Protein AF-A0A0R3R7A8-F1 (afdb_monomer)

Foldseek 3Di:
DLVVCCCVPPVCVQQDDDDPVHTDPDGDPLSSCVDDVSVVVLVVCLVVCLVVLVCVLVVQLVVLVVLDDPPDPCVVVSVVLNVLLNVLSVVLNVLSVCSSPVRVVDPDPPVVNRVSVVSSVVSVVSNVVSVCVSVVVRPPPPPPPPPPPPPPPPDPDDDD

pLDDT: mean 70.71, std 13.48, range [40.28, 90.19]

Mean predicted aligned error: 13.22 Å

Radius of gyration: 25.15 Å; Cα contacts (8 Å, |Δi|>4): 78; chains: 1; bounding box: 68×62×59 Å

Nearest PDB structures (foldseek):
  5l0f-assembly2_B  TM=6.709E-01  e=7.223E+00  Homo sapiens
  5msj-assembly4_X  TM=3.540E-01  e=7.601E+00  Mus musculus

Structure (mmCIF, N/CA/C/O backbone):
data_AF-A0A0R3R7A8-F1
#
_entry.id   AF-A0A0R3R7A8-F1
#
loop_
_atom_site.group_PDB
_atom_site.id
_atom_site.type_symbol
_atom_site.label_atom_id
_atom_site.label_alt_id
_atom_site.label_comp_id
_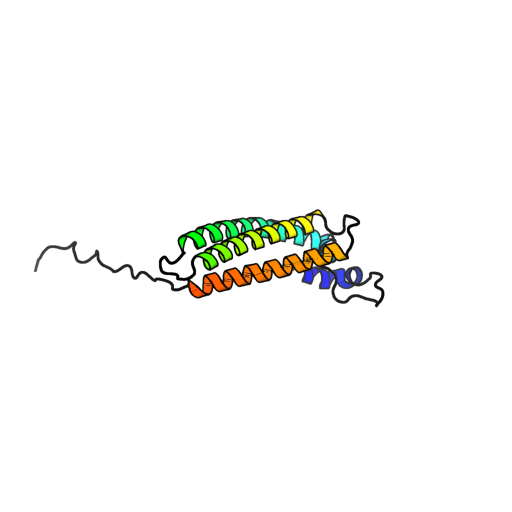atom_site.label_asym_id
_atom_site.label_entity_id
_atom_site.label_seq_id
_atom_site.pdbx_PDB_ins_code
_atom_site.Cartn_x
_atom_site.Cartn_y
_atom_site.Cartn_z
_atom_site.occupancy
_atom_site.B_iso_or_equiv
_atom_site.auth_seq_id
_atom_site.auth_comp_id
_atom_site.auth_asym_id
_atom_site.auth_atom_id
_atom_site.pdbx_PDB_model_num
ATOM 1 N N . ALA A 1 1 ? 7.844 -12.219 -5.305 1.00 59.91 1 ALA A N 1
ATOM 2 C CA . ALA A 1 1 ? 7.674 -12.951 -6.577 1.00 59.91 1 ALA A CA 1
ATOM 3 C C . ALA A 1 1 ? 8.219 -12.135 -7.747 1.00 59.91 1 ALA A C 1
ATOM 5 O O . ALA A 1 1 ? 9.256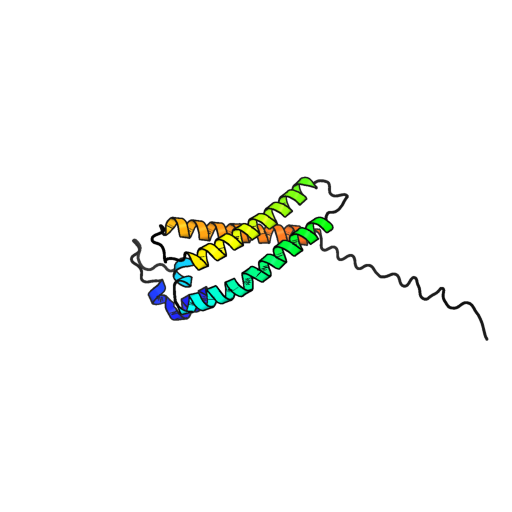 -12.507 -8.272 1.00 59.91 1 ALA A O 1
ATOM 6 N N . THR A 1 2 ? 7.621 -10.986 -8.071 1.00 64.12 2 THR A N 1
ATOM 7 C CA . THR A 1 2 ? 8.006 -10.138 -9.217 1.00 64.12 2 THR A CA 1
ATOM 8 C C . THR A 1 2 ? 9.456 -9.640 -9.182 1.00 64.12 2 THR A C 1
ATOM 10 O O . THR A 1 2 ? 10.149 -9.667 -10.189 1.00 64.12 2 THR A O 1
ATOM 13 N N . ILE A 1 3 ? 9.954 -9.244 -8.005 1.00 68.69 3 ILE A N 1
ATOM 14 C CA . ILE A 1 3 ? 11.353 -8.811 -7.828 1.00 68.69 3 ILE A CA 1
ATOM 15 C C . ILE A 1 3 ? 12.323 -9.976 -8.084 1.00 68.69 3 ILE A C 1
ATOM 17 O O . ILE A 1 3 ? 13.351 -9.811 -8.730 1.00 68.69 3 ILE A O 1
ATOM 21 N N . THR A 1 4 ? 11.983 -11.172 -7.603 1.00 71.44 4 THR A N 1
ATOM 22 C CA . THR A 1 4 ? 12.816 -12.371 -7.745 1.00 71.44 4 THR A CA 1
ATOM 23 C C . THR A 1 4 ? 12.901 -12.820 -9.201 1.00 71.44 4 THR A C 1
ATOM 25 O O . THR A 1 4 ? 13.991 -13.118 -9.677 1.00 71.44 4 THR A O 1
ATOM 28 N N . THR A 1 5 ? 11.778 -12.826 -9.926 1.00 68.88 5 THR A N 1
ATOM 29 C CA . THR A 1 5 ? 11.756 -13.170 -11.355 1.00 68.88 5 THR A CA 1
ATOM 30 C C . THR A 1 5 ? 12.557 -12.164 -12.178 1.00 68.88 5 THR A C 1
ATOM 32 O O . THR A 1 5 ? 13.393 -12.574 -12.977 1.00 68.88 5 THR A O 1
ATOM 35 N N . ALA A 1 6 ? 12.413 -10.868 -11.891 1.00 64.94 6 ALA A N 1
ATOM 36 C CA . ALA A 1 6 ? 13.162 -9.808 -12.565 1.00 64.94 6 ALA A CA 1
ATOM 37 C C . ALA A 1 6 ? 14.680 -9.943 -12.378 1.00 64.94 6 ALA A C 1
ATOM 39 O O . ALA A 1 6 ? 15.454 -9.821 -13.327 1.00 64.94 6 ALA A O 1
ATOM 40 N N . LEU A 1 7 ? 15.117 -10.244 -11.151 1.00 69.00 7 LEU A N 1
ATOM 41 C CA . LEU A 1 7 ? 16.532 -10.428 -10.827 1.00 69.00 7 LEU A CA 1
ATOM 42 C C . LEU A 1 7 ? 17.136 -11.698 -11.443 1.00 69.00 7 LEU A C 1
ATOM 44 O O . LEU A 1 7 ? 18.341 -11.733 -11.666 1.00 69.00 7 LEU A O 1
ATOM 48 N N . ILE A 1 8 ? 16.336 -12.731 -11.717 1.00 73.19 8 ILE A N 1
ATOM 49 C CA . ILE A 1 8 ? 16.824 -13.976 -12.327 1.00 73.19 8 ILE A CA 1
ATOM 50 C C . ILE A 1 8 ? 16.867 -13.853 -13.851 1.00 73.19 8 ILE A C 1
ATOM 52 O O . ILE A 1 8 ? 17.876 -14.195 -14.462 1.00 73.19 8 ILE A O 1
ATOM 56 N N . PHE A 1 9 ? 15.794 -13.354 -14.468 1.00 72.12 9 PHE A N 1
ATOM 57 C CA . PHE A 1 9 ? 15.641 -13.395 -15.922 1.00 72.12 9 PHE A CA 1
ATOM 58 C C . PHE A 1 9 ? 16.151 -12.139 -16.632 1.00 72.12 9 PHE A C 1
ATOM 60 O O . PHE A 1 9 ? 16.595 -12.238 -17.776 1.00 72.12 9 PHE A O 1
ATOM 67 N N . HIS A 1 10 ? 16.093 -10.959 -16.004 1.00 67.56 10 HIS A N 1
ATOM 68 C CA . HIS A 1 10 ? 16.299 -9.666 -16.682 1.00 67.56 10 HIS A CA 1
ATOM 69 C C . HIS A 1 10 ? 17.343 -8.769 -15.983 1.00 67.56 10 HIS A C 1
ATOM 71 O O . HIS A 1 10 ? 17.384 -7.554 -16.182 1.00 67.56 10 HIS A O 1
ATOM 77 N N . SER A 1 11 ? 18.245 -9.364 -15.194 1.00 67.00 11 SER A N 1
ATOM 78 C CA . SER A 1 11 ? 19.228 -8.642 -14.370 1.00 67.00 11 SER A CA 1
ATOM 79 C C . SER A 1 11 ? 20.142 -7.685 -15.141 1.00 67.00 11 SER A C 1
ATOM 81 O O . SER A 1 11 ? 20.419 -6.595 -14.643 1.00 67.00 11 SER A O 1
ATOM 83 N N . GLU A 1 12 ? 20.597 -8.037 -16.345 1.00 66.31 12 GLU A N 1
ATOM 84 C CA . GLU A 1 12 ? 21.485 -7.167 -17.130 1.00 66.31 12 GLU A CA 1
ATOM 85 C C . GLU A 1 12 ? 20.756 -5.927 -17.671 1.00 66.31 12 GLU A C 1
ATOM 87 O O . GLU A 1 12 ? 21.286 -4.826 -17.562 1.00 66.31 12 GLU A O 1
ATOM 92 N N . GLN A 1 13 ? 19.516 -6.052 -18.161 1.00 64.88 13 GLN A N 1
ATOM 93 C CA . GLN A 1 13 ? 18.717 -4.897 -18.611 1.00 64.88 13 GLN A CA 1
ATOM 94 C C . GLN A 1 13 ? 18.374 -3.950 -17.459 1.00 64.88 13 GLN A C 1
ATOM 96 O O . GLN A 1 13 ? 18.394 -2.733 -17.614 1.00 64.88 13 GLN A O 1
ATOM 101 N N . ILE A 1 14 ? 18.110 -4.503 -16.277 1.00 65.88 14 ILE A N 1
ATOM 102 C CA . ILE A 1 14 ? 17.719 -3.728 -15.101 1.00 65.88 14 ILE A CA 1
ATOM 103 C C . ILE A 1 14 ? 18.901 -2.946 -14.492 1.00 65.88 14 ILE A C 1
ATOM 105 O O . ILE A 1 14 ? 18.716 -1.861 -13.927 1.00 65.88 14 ILE A O 1
ATOM 109 N N . ARG A 1 15 ? 20.123 -3.487 -14.601 1.00 61.53 15 ARG A N 1
ATOM 110 C CA . ARG A 1 15 ? 21.353 -2.916 -14.021 1.00 61.53 15 ARG A CA 1
ATOM 111 C C . ARG A 1 15 ? 22.102 -1.973 -14.965 1.00 61.53 15 ARG A C 1
ATOM 113 O O . ARG A 1 15 ? 22.995 -1.261 -14.503 1.00 61.53 15 ARG A O 1
ATOM 120 N N . ASN A 1 16 ? 21.775 -1.979 -16.257 1.00 59.84 16 ASN A N 1
ATOM 121 C CA . ASN A 1 16 ? 22.526 -1.286 -17.303 1.00 59.84 16 ASN A CA 1
ATOM 122 C C . ASN A 1 16 ? 21.877 0.051 -17.704 1.00 59.84 16 ASN A C 1
ATOM 124 O O . ASN A 1 16 ? 21.391 0.212 -18.819 1.00 59.84 16 ASN A O 1
ATOM 128 N N . TYR A 1 17 ? 21.858 1.010 -16.778 1.00 58.62 17 TYR A N 1
ATOM 129 C CA . TYR A 1 17 ? 21.504 2.404 -17.062 1.00 58.62 17 TYR A CA 1
ATOM 130 C C . TYR A 1 17 ? 22.666 3.324 -16.682 1.00 58.62 17 TYR A C 1
ATOM 132 O O . TYR A 1 17 ? 23.444 3.013 -15.777 1.00 58.62 17 TYR A O 1
ATOM 140 N N . ASN A 1 18 ? 22.776 4.458 -17.377 1.00 52.78 18 ASN A N 1
ATOM 141 C CA . ASN A 1 18 ? 23.813 5.457 -17.134 1.00 52.78 18 ASN A CA 1
ATOM 142 C C . ASN A 1 18 ? 23.571 6.141 -15.780 1.00 52.78 18 ASN A C 1
ATOM 144 O O . ASN A 1 18 ? 22.810 7.097 -15.672 1.00 52.78 18 ASN A O 1
ATOM 148 N N . TRP A 1 19 ? 24.209 5.620 -14.737 1.00 56.22 19 TRP A N 1
ATOM 149 C CA . TRP A 1 19 ? 24.283 6.215 -13.406 1.00 56.22 19 TRP A CA 1
ATOM 150 C C . TRP A 1 19 ? 25.690 6.781 -13.189 1.00 56.22 19 TRP A C 1
ATOM 152 O O . TRP A 1 19 ? 26.677 6.177 -13.616 1.00 56.22 19 TRP A O 1
ATOM 162 N N . GLN A 1 20 ? 25.799 7.920 -12.499 1.00 55.50 20 GLN A N 1
ATOM 163 C CA . GLN A 1 20 ? 27.075 8.621 -12.287 1.00 55.50 20 GLN A CA 1
ATOM 164 C C . GLN A 1 20 ? 28.149 7.771 -11.574 1.00 55.50 20 GLN A C 1
ATOM 166 O O . GLN A 1 20 ? 29.332 8.069 -11.700 1.00 55.50 20 GLN A O 1
ATOM 171 N N . CYS A 1 21 ? 27.774 6.697 -10.866 1.00 60.88 21 CYS A N 1
ATOM 172 C CA . CYS A 1 21 ? 28.702 5.795 -10.161 1.00 60.88 21 CYS A CA 1
ATOM 173 C C . CYS A 1 21 ? 28.728 4.340 -10.696 1.00 60.88 21 CYS A C 1
ATOM 175 O O . CYS A 1 21 ? 29.102 3.431 -9.955 1.00 60.88 21 CYS A O 1
ATOM 177 N N . GLY A 1 22 ? 28.315 4.077 -11.946 1.00 62.88 22 GLY A N 1
ATOM 178 C CA . GLY A 1 22 ? 28.360 2.735 -12.562 1.00 62.88 22 GLY A CA 1
ATOM 179 C C . GLY A 1 22 ? 27.098 1.871 -12.370 1.00 62.88 22 GLY A C 1
ATOM 180 O O . GLY A 1 22 ? 26.006 2.390 -12.167 1.00 62.88 22 GLY A O 1
ATOM 181 N N . ARG A 1 23 ? 27.217 0.533 -12.462 1.00 56.47 23 ARG A N 1
ATOM 182 C CA . ARG A 1 23 ? 26.062 -0.393 -12.375 1.00 56.47 23 ARG A CA 1
ATOM 183 C C . ARG A 1 23 ? 25.387 -0.343 -11.002 1.00 56.47 23 ARG A C 1
ATOM 185 O O . ARG A 1 23 ? 25.993 -0.733 -10.000 1.00 56.47 23 ARG A O 1
ATOM 192 N N . ALA A 1 24 ? 24.097 -0.019 -10.965 1.00 60.84 24 ALA A N 1
ATOM 193 C CA . ALA A 1 24 ? 23.308 -0.165 -9.747 1.00 60.84 24 ALA A CA 1
ATOM 194 C C . ALA A 1 24 ? 23.075 -1.647 -9.427 1.00 60.84 24 ALA A C 1
ATOM 196 O O . ALA A 1 24 ? 22.811 -2.466 -10.310 1.00 60.84 24 ALA A O 1
ATOM 197 N N . ARG A 1 25 ? 23.191 -2.008 -8.148 1.00 59.97 25 ARG A N 1
ATOM 198 C CA . ARG A 1 25 ? 22.934 -3.377 -7.669 1.00 59.97 25 ARG A CA 1
ATOM 199 C C . ARG A 1 25 ? 21.485 -3.585 -7.230 1.00 59.97 25 ARG A C 1
ATOM 201 O O . ARG A 1 25 ? 21.025 -4.719 -7.227 1.00 59.97 25 ARG A O 1
ATOM 208 N N . LEU A 1 26 ? 20.788 -2.500 -6.894 1.00 60.72 26 LEU A N 1
ATOM 209 C CA . LEU A 1 26 ? 19.386 -2.489 -6.495 1.00 60.72 26 LEU A CA 1
ATOM 210 C C . LEU A 1 26 ? 18.630 -1.497 -7.389 1.00 60.72 26 LEU A C 1
ATOM 212 O O . LEU A 1 26 ? 18.813 -0.290 -7.239 1.00 60.72 26 LEU A O 1
ATOM 216 N N . PRO A 1 27 ? 17.854 -1.988 -8.361 1.00 65.44 27 PRO A N 1
ATOM 217 C CA . PRO A 1 27 ? 16.982 -1.153 -9.180 1.00 65.44 27 PRO A CA 1
ATOM 218 C C . PRO A 1 27 ? 15.754 -0.690 -8.386 1.00 65.44 27 PRO A C 1
ATOM 220 O O . PRO A 1 27 ? 15.330 -1.365 -7.447 1.00 65.44 27 PRO A O 1
ATOM 223 N N . SER A 1 28 ? 15.152 0.429 -8.792 1.00 71.31 28 SER A N 1
ATOM 224 C CA . SER A 1 28 ? 13.861 0.866 -8.252 1.00 71.31 28 SER A CA 1
ATOM 225 C C . SER A 1 28 ? 12.735 -0.105 -8.634 1.00 71.31 28 SER A C 1
ATOM 227 O O . SER A 1 28 ? 12.804 -0.806 -9.653 1.00 71.31 28 SER A O 1
ATOM 229 N N . LEU A 1 29 ? 11.679 -0.146 -7.818 1.00 72.88 29 LEU A N 1
ATOM 230 C CA . LEU A 1 29 ? 10.526 -1.028 -8.028 1.00 72.88 29 LEU A CA 1
ATOM 231 C C . LEU A 1 29 ? 9.797 -0.684 -9.339 1.00 72.88 29 LEU A C 1
ATOM 233 O O . LEU A 1 29 ? 9.478 -1.588 -10.109 1.00 72.88 29 LEU A O 1
ATOM 237 N N . SER A 1 30 ? 9.649 0.611 -9.635 1.00 69.19 30 SER A N 1
ATOM 238 C CA . SER A 1 30 ? 9.207 1.211 -10.913 1.00 69.19 30 SER A CA 1
ATOM 239 C C . SER A 1 30 ? 9.788 0.520 -12.133 1.00 69.19 30 SER A C 1
ATOM 241 O O . SER A 1 30 ? 9.069 0.185 -13.070 1.00 69.19 30 SER A O 1
ATOM 243 N N . ARG A 1 31 ? 11.109 0.335 -12.138 1.00 73.50 31 ARG A N 1
ATOM 244 C CA . ARG A 1 31 ? 11.821 -0.183 -13.302 1.00 73.50 31 ARG A CA 1
ATOM 245 C C . ARG A 1 31 ? 11.516 -1.654 -13.514 1.00 73.50 31 ARG A C 1
ATOM 247 O O . ARG A 1 31 ? 11.324 -2.092 -14.643 1.00 73.50 31 ARG A O 1
ATOM 254 N N . ILE A 1 32 ? 11.440 -2.405 -12.418 1.00 74.44 32 ILE A N 1
ATOM 255 C CA . ILE A 1 32 ? 11.080 -3.819 -12.454 1.00 74.44 32 ILE A CA 1
ATOM 256 C C . ILE A 1 32 ? 9.665 -3.982 -13.019 1.00 74.44 32 ILE A C 1
ATOM 258 O O . ILE A 1 32 ? 9.464 -4.768 -13.937 1.00 74.44 32 ILE A O 1
ATOM 262 N N . ILE A 1 33 ? 8.693 -3.213 -12.524 1.00 74.94 33 ILE A N 1
ATOM 263 C CA . ILE A 1 33 ? 7.295 -3.306 -12.982 1.00 74.94 33 ILE A CA 1
ATOM 264 C C . ILE A 1 33 ? 7.081 -2.742 -14.396 1.00 74.94 33 ILE A C 1
ATOM 266 O O . ILE A 1 33 ? 6.026 -2.958 -14.994 1.00 74.94 33 ILE A O 1
ATOM 270 N N . ASN A 1 34 ? 8.062 -2.021 -14.949 1.00 73.31 34 ASN A N 1
ATOM 271 C CA . ASN A 1 34 ? 8.004 -1.516 -16.316 1.00 73.31 34 ASN A CA 1
ATOM 272 C C . ASN A 1 34 ? 8.347 -2.607 -17.354 1.00 73.31 34 ASN A C 1
ATOM 274 O O . ASN A 1 34 ? 7.921 -2.488 -18.502 1.00 73.31 34 ASN A O 1
ATOM 278 N N . LEU A 1 35 ? 9.023 -3.697 -16.971 1.00 77.88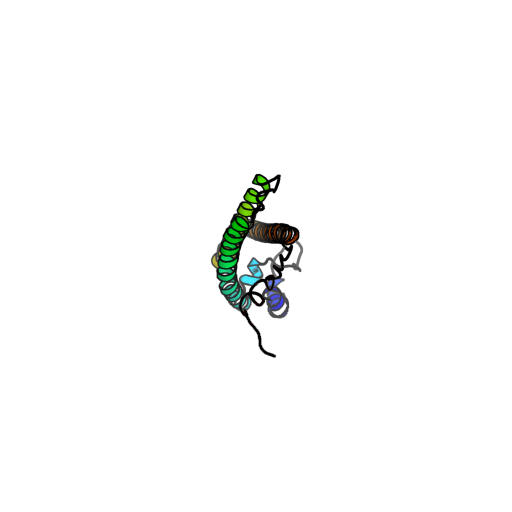 35 LEU A N 1
ATOM 279 C CA . LEU A 1 35 ? 9.313 -4.826 -17.865 1.00 77.88 35 LEU A CA 1
ATOM 280 C C . LEU A 1 35 ? 8.044 -5.632 -18.206 1.00 77.88 35 LEU A C 1
ATOM 282 O O . LEU A 1 35 ? 7.160 -5.764 -17.364 1.00 77.88 35 LEU A O 1
ATOM 286 N N . PRO A 1 36 ? 7.915 -6.185 -19.425 1.00 75.00 36 PRO A N 1
ATOM 287 C CA . PRO A 1 36 ? 6.653 -6.746 -19.914 1.00 75.00 36 PRO A CA 1
ATOM 288 C C . PRO A 1 36 ? 6.158 -7.975 -19.132 1.00 75.00 36 PRO A C 1
ATOM 290 O O . PRO A 1 36 ? 4.962 -8.071 -18.862 1.00 75.00 36 PRO A O 1
ATOM 293 N N . VAL A 1 37 ? 7.042 -8.899 -18.737 1.00 77.12 37 VAL A N 1
ATOM 294 C CA . VAL A 1 37 ? 6.655 -10.127 -18.010 1.00 77.12 37 VAL A CA 1
ATOM 295 C C . VAL A 1 37 ? 6.347 -9.809 -16.549 1.00 77.12 37 VAL A C 1
ATOM 297 O O . VAL A 1 37 ? 5.304 -10.184 -16.009 1.00 77.12 37 VAL A O 1
ATOM 300 N N . GLU A 1 38 ? 7.240 -9.062 -15.916 1.00 80.81 38 GLU A N 1
ATOM 301 C CA . GLU A 1 38 ? 7.134 -8.589 -14.544 1.00 80.81 38 GLU A CA 1
ATOM 302 C C . GLU A 1 38 ? 5.891 -7.726 -14.352 1.00 80.81 38 GLU A C 1
ATOM 304 O O . GLU A 1 38 ? 5.228 -7.835 -13.324 1.00 80.81 38 GLU A O 1
ATOM 309 N N . ARG A 1 39 ? 5.526 -6.920 -15.353 1.00 80.81 39 ARG A N 1
ATOM 310 C CA . ARG A 1 39 ? 4.299 -6.121 -15.354 1.00 80.81 39 ARG A CA 1
ATOM 311 C C . ARG A 1 39 ? 3.052 -6.982 -15.311 1.00 80.81 39 ARG A C 1
ATOM 313 O O . ARG A 1 39 ? 2.153 -6.676 -14.537 1.00 80.81 39 ARG A O 1
ATOM 320 N N . LEU A 1 40 ? 2.974 -8.034 -16.123 1.00 82.25 40 LEU A N 1
ATOM 321 C CA . LEU A 1 40 ? 1.807 -8.921 -16.122 1.00 82.25 40 LEU A CA 1
ATOM 322 C C . LEU A 1 40 ? 1.653 -9.606 -14.763 1.00 82.25 40 LEU A C 1
ATOM 324 O O . LEU A 1 40 ? 0.562 -9.625 -14.194 1.00 82.25 40 LEU A O 1
ATOM 328 N N . LEU A 1 41 ? 2.764 -10.088 -14.200 1.00 84.44 41 LEU A N 1
ATOM 329 C CA . LEU A 1 41 ? 2.786 -10.649 -12.850 1.00 84.44 41 LEU A CA 1
ATOM 330 C C . LEU A 1 41 ? 2.395 -9.608 -11.794 1.00 84.44 41 LEU A C 1
ATOM 332 O O . LEU A 1 41 ? 1.617 -9.908 -10.894 1.00 84.44 41 LEU A O 1
ATOM 336 N N . TRP A 1 42 ? 2.903 -8.380 -11.907 1.00 84.75 42 TRP A N 1
ATOM 337 C CA . TRP A 1 42 ? 2.572 -7.271 -11.018 1.00 84.75 42 TRP A CA 1
ATOM 338 C C . TRP A 1 42 ? 1.084 -6.927 -11.057 1.00 84.75 42 TRP A C 1
ATOM 340 O O . TRP A 1 42 ? 0.436 -6.890 -10.017 1.00 84.75 42 TRP A O 1
ATOM 350 N N . GLN A 1 43 ? 0.525 -6.732 -12.250 1.00 84.69 43 GLN A N 1
ATOM 351 C CA . GLN A 1 43 ? -0.885 -6.403 -12.440 1.00 84.69 43 GLN A CA 1
ATOM 352 C C . GLN A 1 43 ? -1.794 -7.513 -11.920 1.00 84.69 43 GLN A C 1
ATOM 354 O O . GLN A 1 43 ? -2.783 -7.216 -11.258 1.00 84.69 43 GLN A O 1
ATOM 359 N N . PHE A 1 44 ? -1.442 -8.780 -12.152 1.00 86.62 44 PHE A N 1
ATOM 360 C CA . PHE A 1 44 ? -2.176 -9.910 -11.590 1.00 86.62 44 PHE A CA 1
ATOM 361 C C . PHE A 1 44 ? -2.140 -9.912 -10.055 1.00 86.62 44 PHE A C 1
ATOM 363 O O . PHE A 1 44 ? -3.177 -10.060 -9.409 1.00 86.62 44 PHE A O 1
ATOM 370 N N . LEU A 1 45 ? -0.963 -9.703 -9.456 1.00 85.94 45 LEU A N 1
ATOM 371 C CA . LEU A 1 45 ? -0.818 -9.655 -8.000 1.00 85.94 45 LEU A CA 1
ATOM 372 C C . LEU A 1 45 ? -1.592 -8.487 -7.386 1.00 85.94 45 LEU A C 1
ATOM 374 O O . LEU A 1 45 ? -2.282 -8.692 -6.393 1.00 85.94 45 LEU A O 1
ATOM 378 N N . VAL A 1 46 ? -1.531 -7.294 -7.984 1.00 86.12 46 VAL A N 1
ATOM 379 C CA . VAL A 1 46 ? -2.304 -6.123 -7.540 1.00 86.12 46 VAL A CA 1
ATOM 380 C C . VAL A 1 46 ? -3.803 -6.376 -7.698 1.00 86.12 46 VAL A C 1
ATOM 382 O O . VAL A 1 46 ? -4.559 -6.109 -6.771 1.00 86.12 46 VAL A O 1
ATOM 385 N N . LEU A 1 47 ? -4.238 -6.974 -8.811 1.00 87.19 47 LEU A N 1
ATOM 386 C CA . LEU A 1 47 ? -5.643 -7.310 -9.053 1.00 87.19 47 LEU A CA 1
ATOM 387 C C . LEU A 1 47 ? -6.216 -8.243 -7.982 1.00 87.19 47 LEU A C 1
ATOM 389 O O . LEU A 1 47 ? -7.365 -8.074 -7.589 1.00 87.19 47 LEU A O 1
ATOM 393 N N . VAL A 1 48 ? -5.440 -9.220 -7.511 1.00 87.69 48 VAL A N 1
ATOM 394 C CA . VAL A 1 48 ? -5.864 -10.130 -6.435 1.00 87.69 48 VAL A CA 1
ATOM 395 C C . VAL A 1 48 ? -5.739 -9.461 -5.062 1.00 87.69 48 VAL A C 1
ATOM 397 O O . VAL A 1 48 ? -6.618 -9.608 -4.213 1.00 87.69 48 VAL A O 1
ATOM 400 N N . HIS A 1 49 ? -4.663 -8.706 -4.836 1.00 87.00 49 HIS A N 1
ATOM 401 C CA . HIS A 1 49 ? -4.363 -8.068 -3.557 1.00 87.00 49 HIS A CA 1
ATOM 402 C C . HIS A 1 49 ? -5.344 -6.939 -3.210 1.00 87.00 49 HIS A C 1
ATOM 404 O O . HIS A 1 49 ? -5.872 -6.916 -2.102 1.00 87.00 49 HIS A O 1
ATOM 410 N N . THR A 1 50 ? -5.633 -6.026 -4.142 1.00 87.44 50 THR A N 1
ATOM 411 C CA . THR A 1 50 ? -6.491 -4.851 -3.917 1.00 87.44 50 THR A CA 1
ATOM 412 C C . THR A 1 50 ? -7.884 -5.195 -3.365 1.00 87.44 50 THR A C 1
ATOM 414 O O . THR A 1 50 ? -8.241 -4.649 -2.321 1.00 87.44 50 THR A O 1
ATOM 417 N N . PRO A 1 51 ? -8.688 -6.093 -3.969 1.00 88.69 51 PRO A N 1
ATOM 418 C CA . PRO A 1 51 ? -10.006 -6.429 -3.434 1.00 88.69 51 PRO A CA 1
ATOM 419 C C . PRO A 1 51 ? -9.918 -7.151 -2.086 1.00 88.69 51 PRO A C 1
ATOM 421 O O . PRO A 1 51 ? -10.692 -6.837 -1.181 1.00 88.69 51 PRO A O 1
ATOM 424 N N . ALA A 1 52 ? -8.956 -8.064 -1.910 1.00 87.81 52 ALA A N 1
ATOM 425 C CA . ALA A 1 52 ? -8.737 -8.733 -0.628 1.00 87.81 52 ALA A CA 1
ATOM 426 C C . ALA A 1 52 ? -8.427 -7.717 0.484 1.00 87.81 52 ALA A C 1
ATOM 428 O O . ALA A 1 52 ? -8.973 -7.799 1.586 1.00 87.81 52 ALA A O 1
ATOM 429 N N . ARG A 1 53 ? -7.616 -6.707 0.165 1.00 87.56 53 ARG A N 1
ATOM 430 C CA . ARG A 1 53 ? -7.231 -5.640 1.084 1.00 87.56 53 ARG A CA 1
ATOM 431 C C . ARG A 1 53 ? -8.386 -4.706 1.426 1.00 87.56 53 ARG A C 1
ATOM 433 O O . ARG A 1 53 ? -8.538 -4.325 2.581 1.00 87.56 53 ARG A O 1
ATOM 440 N N . ILE A 1 54 ? -9.243 -4.386 0.458 1.00 89.31 54 ILE A N 1
ATOM 441 C CA . ILE A 1 54 ? -10.471 -3.620 0.705 1.00 89.31 54 ILE A CA 1
ATOM 442 C C . ILE A 1 54 ? -11.365 -4.365 1.707 1.00 89.31 54 ILE A C 1
ATOM 444 O O . ILE A 1 54 ? -11.815 -3.774 2.691 1.00 89.31 54 ILE A O 1
ATOM 448 N N . VAL A 1 55 ? -11.581 -5.670 1.506 1.00 90.19 55 VAL A N 1
ATOM 449 C CA . VAL A 1 55 ? -12.368 -6.498 2.434 1.00 90.19 55 VAL A CA 1
ATOM 450 C C . VAL A 1 55 ? -11.737 -6.513 3.828 1.00 90.19 55 VAL A C 1
ATOM 452 O O . VAL A 1 55 ? -12.447 -6.339 4.819 1.00 90.19 55 VAL A O 1
ATOM 455 N N . GLU A 1 56 ? -10.417 -6.666 3.931 1.00 88.69 56 GLU A N 1
ATOM 456 C CA . GLU A 1 56 ? -9.690 -6.612 5.206 1.00 88.69 56 GLU A CA 1
ATOM 457 C C . GLU A 1 56 ? -9.876 -5.266 5.923 1.00 88.69 56 GLU A C 1
ATOM 459 O O . GLU A 1 56 ? -10.207 -5.251 7.106 1.00 88.69 56 GLU A O 1
ATOM 464 N N . LEU A 1 57 ? -9.743 -4.139 5.217 1.00 88.81 57 LEU A N 1
ATOM 465 C CA . LEU A 1 57 ? -9.874 -2.805 5.809 1.00 88.81 57 LEU A CA 1
ATOM 466 C C . LEU A 1 57 ? -11.278 -2.554 6.355 1.00 88.81 57 LEU A C 1
ATOM 468 O O . LEU A 1 57 ? -11.428 -2.084 7.486 1.00 88.81 57 LEU A O 1
ATOM 472 N N . PHE A 1 58 ? -12.311 -2.899 5.581 1.00 88.69 58 PHE A N 1
ATOM 473 C CA . PHE A 1 58 ? -13.693 -2.758 6.029 1.00 88.69 58 PHE A CA 1
ATOM 474 C C . PHE A 1 58 ? -13.990 -3.692 7.202 1.00 88.69 58 PHE A C 1
ATOM 476 O O . PHE A 1 58 ? -14.447 -3.242 8.255 1.00 88.69 58 PHE A O 1
ATOM 483 N N . THR A 1 59 ? -13.698 -4.987 7.063 1.00 87.06 59 THR A N 1
ATOM 484 C CA . THR A 1 59 ? -13.965 -5.967 8.127 1.00 87.06 59 THR A CA 1
ATOM 485 C C . THR A 1 59 ? -13.185 -5.651 9.401 1.00 87.06 59 THR A C 1
ATOM 487 O O . THR A 1 59 ? -13.757 -5.726 10.490 1.00 87.06 59 THR A O 1
ATOM 490 N N . GLY A 1 60 ? -11.928 -5.222 9.276 1.00 83.50 60 GLY A N 1
ATOM 491 C CA . GLY A 1 60 ? -11.093 -4.721 10.360 1.00 83.50 60 GLY A CA 1
ATOM 492 C C . GLY A 1 60 ? -11.743 -3.528 11.049 1.00 83.50 60 GLY A C 1
ATOM 493 O O . GLY A 1 60 ? -12.019 -3.593 12.244 1.00 83.50 60 GLY A O 1
ATOM 494 N N . PHE A 1 61 ? -12.092 -2.472 10.311 1.00 84.81 61 PHE A N 1
ATOM 495 C CA . PHE A 1 61 ? -12.690 -1.261 10.881 1.00 84.81 61 PHE A CA 1
ATOM 496 C C . PHE A 1 61 ? -13.978 -1.540 11.681 1.00 84.81 61 PHE A C 1
ATOM 498 O O . PHE A 1 61 ? -14.109 -1.086 12.827 1.00 84.81 61 PHE A O 1
ATOM 505 N N . TYR A 1 62 ? -14.896 -2.345 11.131 1.00 83.75 62 TYR A N 1
ATOM 506 C CA . TYR A 1 62 ? -16.129 -2.744 11.823 1.00 83.75 62 TYR A CA 1
ATOM 507 C C . TYR A 1 62 ? -15.849 -3.625 13.046 1.00 83.75 62 TYR A C 1
ATOM 509 O O . TYR A 1 62 ? -16.389 -3.388 14.132 1.00 83.75 62 TYR A O 1
ATOM 517 N N . ARG A 1 63 ? -14.978 -4.632 12.904 1.00 82.69 63 ARG A N 1
ATOM 518 C CA . ARG A 1 63 ? -14.612 -5.546 13.994 1.00 82.69 63 ARG A CA 1
ATOM 519 C C . ARG A 1 63 ? -13.933 -4.804 15.143 1.00 82.69 63 ARG A C 1
ATOM 521 O O . ARG A 1 63 ? -14.271 -5.041 16.303 1.00 82.69 63 ARG A O 1
ATOM 528 N N . TYR A 1 64 ? -13.020 -3.890 14.838 1.00 75.00 64 TYR A N 1
ATOM 529 C CA . TYR A 1 64 ? -12.295 -3.090 15.821 1.00 75.00 64 TYR A CA 1
ATOM 530 C C . TYR A 1 64 ? -13.208 -2.117 16.562 1.00 75.00 64 TYR A C 1
ATOM 532 O O . TYR A 1 64 ? -13.073 -1.975 17.777 1.00 75.00 64 TYR A O 1
ATOM 540 N N . GLY A 1 65 ? -14.209 -1.546 15.880 1.00 75.44 65 GLY A N 1
ATOM 541 C CA . GLY A 1 65 ? -15.269 -0.787 16.546 1.00 75.44 65 GLY A CA 1
ATOM 542 C C . GLY A 1 65 ? -16.057 -1.621 17.556 1.00 75.44 65 GLY A C 1
ATOM 543 O O . GLY A 1 65 ? -16.316 -1.166 18.667 1.00 75.44 65 GLY A O 1
ATOM 544 N N . ARG A 1 66 ? -16.388 -2.869 17.207 1.00 76.19 66 ARG A N 1
ATOM 545 C CA . ARG A 1 66 ? -17.197 -3.748 18.065 1.00 76.19 66 ARG A CA 1
ATOM 546 C C . ARG A 1 66 ? -16.427 -4.331 19.255 1.00 76.19 66 ARG A C 1
ATOM 548 O O . ARG A 1 66 ? -17.023 -4.624 20.283 1.00 76.19 66 ARG A O 1
ATOM 555 N N . LEU A 1 67 ? -15.114 -4.519 19.120 1.00 70.94 67 LEU A N 1
ATOM 556 C CA . LEU A 1 67 ? -14.240 -5.098 20.150 1.00 70.94 67 LEU A CA 1
ATOM 557 C C . LEU A 1 67 ? -13.661 -4.054 21.123 1.00 70.94 67 LEU A C 1
ATOM 559 O O . LEU A 1 67 ? -12.673 -4.341 21.802 1.00 70.94 67 LEU A O 1
ATOM 563 N N . MET A 1 68 ? -14.179 -2.826 21.152 1.00 69.19 68 MET A N 1
ATOM 564 C CA . MET A 1 68 ? -13.689 -1.810 22.082 1.00 69.19 68 MET A CA 1
ATOM 565 C C . MET A 1 68 ? -14.109 -2.162 23.517 1.00 69.19 68 MET A C 1
ATOM 567 O O . MET A 1 68 ? -15.295 -2.244 23.825 1.00 69.19 68 MET A O 1
ATOM 571 N N . ASN A 1 69 ? -13.135 -2.372 24.409 1.00 65.75 69 ASN A N 1
ATOM 572 C CA . ASN A 1 69 ? -13.414 -2.655 25.817 1.00 65.75 69 ASN A CA 1
ATOM 573 C C . ASN A 1 69 ? -14.003 -1.405 26.498 1.00 65.75 69 ASN A C 1
ATOM 575 O O . ASN A 1 69 ? -13.382 -0.338 26.514 1.00 65.75 69 ASN A O 1
ATOM 579 N N . VAL A 1 70 ? -15.189 -1.553 27.093 1.00 67.25 70 VAL A N 1
ATOM 580 C CA . VAL A 1 70 ? -15.923 -0.481 27.785 1.00 67.25 70 VAL A CA 1
ATOM 581 C C . VAL A 1 70 ? -15.104 0.132 28.929 1.00 67.25 70 VAL A C 1
ATOM 583 O O . VAL A 1 70 ? -15.199 1.340 29.149 1.00 67.25 70 VAL A O 1
ATOM 586 N N . ASN A 1 71 ? -14.241 -0.655 29.584 1.00 64.88 71 ASN A N 1
ATOM 587 C CA . ASN A 1 71 ? -13.408 -0.233 30.717 1.00 64.88 71 ASN A CA 1
ATOM 588 C C . ASN A 1 71 ? -11.995 0.244 30.336 1.00 64.88 71 ASN A C 1
ATOM 590 O O . ASN A 1 71 ? -11.158 0.472 31.208 1.00 64.88 71 ASN A O 1
ATOM 594 N N . TYR A 1 72 ? -11.689 0.413 29.047 1.00 67.38 72 TYR A N 1
ATOM 595 C CA . TYR A 1 72 ? -10.372 0.899 28.637 1.00 67.38 72 TYR A CA 1
ATOM 596 C C . TYR A 1 72 ? -10.183 2.386 28.984 1.00 67.38 72 TYR A C 1
ATOM 598 O O . TYR A 1 72 ? -11.002 3.229 28.617 1.00 67.38 72 TYR A O 1
ATOM 606 N N . ARG A 1 73 ? -9.081 2.727 29.668 1.00 69.75 73 ARG A N 1
ATOM 607 C CA . ARG A 1 73 ? -8.800 4.091 30.163 1.00 69.75 73 ARG A CA 1
ATOM 608 C C . ARG A 1 73 ? -8.463 5.092 29.047 1.00 69.75 73 ARG A C 1
ATOM 610 O O . ARG A 1 73 ? -8.701 6.283 29.208 1.00 69.75 73 ARG A O 1
ATOM 617 N N . GLN A 1 74 ? -7.938 4.629 27.908 1.00 76.50 74 GLN A N 1
ATOM 618 C CA . GLN A 1 74 ? -7.458 5.472 26.799 1.00 76.50 74 GLN A CA 1
ATOM 619 C C . GLN A 1 74 ? -8.276 5.276 25.507 1.00 76.50 74 GLN A C 1
ATOM 621 O O . GLN A 1 74 ? -7.728 5.034 24.434 1.00 76.50 74 GLN A O 1
ATOM 626 N N . LYS A 1 75 ? -9.609 5.399 25.585 1.00 78.81 75 LYS A N 1
ATOM 627 C CA . LYS A 1 75 ? -10.521 5.203 24.432 1.00 78.81 75 LYS A CA 1
ATOM 628 C C . LYS A 1 75 ? -10.170 6.069 23.216 1.00 78.81 75 LYS A C 1
ATOM 630 O O . LYS A 1 75 ? -10.194 5.584 22.093 1.00 78.81 75 LYS A O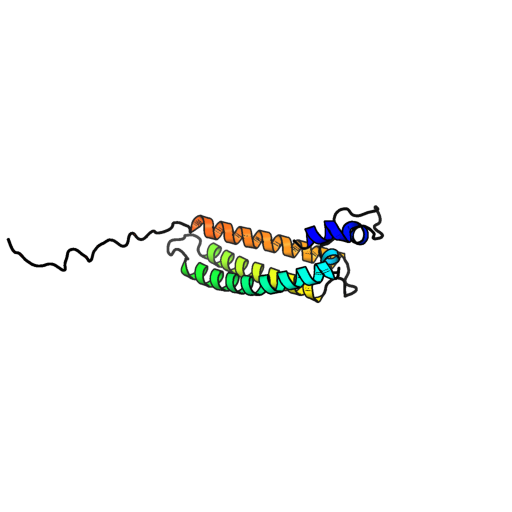 1
ATOM 635 N N . ARG A 1 76 ? -9.753 7.320 23.443 1.00 79.12 76 ARG A N 1
ATOM 636 C CA . ARG A 1 76 ? -9.373 8.250 22.365 1.00 79.12 76 ARG A CA 1
ATOM 637 C C . ARG A 1 76 ? -8.171 7.769 21.547 1.00 79.12 76 ARG A C 1
ATOM 639 O O . ARG A 1 76 ? -8.176 7.912 20.332 1.00 79.12 76 ARG A O 1
ATOM 646 N N . PHE A 1 77 ? -7.164 7.176 22.194 1.00 80.50 77 PHE A N 1
ATOM 647 C CA . PHE A 1 77 ? -6.001 6.626 21.489 1.00 80.50 77 PHE A CA 1
ATOM 648 C C . PHE A 1 77 ? -6.393 5.415 20.639 1.00 80.50 77 PHE A C 1
ATOM 650 O O . PHE A 1 77 ? -5.950 5.288 19.503 1.00 80.50 77 PHE A O 1
ATOM 657 N N . TYR A 1 78 ? -7.281 4.568 21.168 1.00 77.56 78 TYR A N 1
ATOM 658 C CA . TYR A 1 78 ? -7.811 3.410 20.455 1.00 77.56 78 TYR A CA 1
ATOM 659 C C . TYR A 1 78 ? -8.561 3.809 19.176 1.00 77.56 78 TYR A C 1
ATOM 661 O O . TYR A 1 78 ? -8.285 3.296 18.092 1.00 77.56 78 TYR A O 1
ATOM 669 N N . GLU A 1 79 ? -9.488 4.762 19.290 1.00 81.81 79 GLU A N 1
ATOM 670 C CA . GLU A 1 79 ? -10.243 5.260 18.140 1.00 81.81 79 GLU A CA 1
ATOM 671 C C . GLU A 1 79 ? -9.327 5.926 17.110 1.00 81.81 79 GLU A C 1
ATOM 673 O O . GLU A 1 79 ? -9.466 5.668 15.915 1.00 81.81 79 GLU A O 1
ATOM 678 N N . PHE A 1 80 ? -8.354 6.718 17.564 1.00 84.81 80 PHE A N 1
ATOM 679 C CA . PHE A 1 80 ? -7.362 7.346 16.697 1.00 84.81 80 PHE A CA 1
ATOM 680 C C . PHE A 1 80 ? -6.512 6.316 15.941 1.00 84.81 80 PHE A C 1
ATOM 682 O O . PHE A 1 80 ? -6.384 6.409 14.722 1.00 84.81 80 PHE A O 1
ATOM 689 N N . ALA A 1 81 ? -6.005 5.289 16.628 1.00 81.19 81 ALA A N 1
ATOM 690 C CA . ALA A 1 81 ? -5.242 4.207 16.009 1.00 81.19 81 ALA A CA 1
ATOM 691 C C . ALA A 1 81 ? -6.069 3.441 14.962 1.00 81.19 81 ALA A C 1
ATOM 693 O O . ALA A 1 81 ? -5.555 3.112 13.895 1.00 81.19 81 ALA A O 1
ATOM 694 N N . ARG A 1 82 ? -7.368 3.222 15.217 1.00 83.56 82 ARG A N 1
ATOM 695 C CA . ARG A 1 82 ? -8.288 2.602 14.250 1.00 83.56 82 ARG A CA 1
ATOM 696 C C . ARG A 1 82 ? -8.443 3.441 12.978 1.00 83.56 82 ARG A C 1
ATOM 698 O O . ARG A 1 82 ? -8.447 2.884 11.881 1.00 83.56 82 ARG A O 1
ATOM 705 N N . TYR A 1 83 ? -8.578 4.762 13.106 1.00 86.94 83 TYR A N 1
ATOM 706 C CA . TYR A 1 83 ? -8.648 5.648 11.940 1.00 86.94 83 TYR A CA 1
ATOM 707 C C . TYR A 1 83 ? -7.317 5.704 11.192 1.00 86.94 83 TYR A C 1
ATOM 709 O O . TYR A 1 83 ? -7.325 5.603 9.969 1.00 86.94 83 TYR A O 1
ATOM 717 N N . ILE A 1 84 ? -6.185 5.787 11.899 1.00 85.31 84 ILE A N 1
ATOM 718 C CA . ILE A 1 84 ? -4.855 5.711 11.276 1.00 85.31 84 ILE A CA 1
ATOM 719 C C . ILE A 1 84 ? -4.706 4.422 10.475 1.00 85.31 84 ILE A C 1
ATOM 721 O O . ILE A 1 84 ? -4.287 4.483 9.328 1.00 85.31 84 ILE A O 1
ATOM 725 N N . TYR A 1 85 ? -5.081 3.276 11.044 1.00 83.69 85 TYR A N 1
ATOM 726 C CA . TYR A 1 85 ? -5.044 1.986 10.356 1.00 83.69 85 TYR A CA 1
ATOM 727 C C . TYR A 1 85 ? -5.846 2.017 9.046 1.00 83.69 85 TYR A C 1
ATOM 729 O O . TYR A 1 85 ? -5.330 1.639 7.995 1.00 83.69 85 TYR A O 1
ATOM 737 N N . PHE A 1 86 ? -7.081 2.526 9.090 1.00 87.06 86 PHE A N 1
ATOM 738 C CA . PHE A 1 86 ? -7.944 2.593 7.912 1.00 87.06 86 PHE A CA 1
ATOM 739 C C . PHE A 1 86 ? -7.397 3.544 6.839 1.00 87.06 86 PHE A C 1
ATOM 741 O O . PHE A 1 86 ? -7.339 3.183 5.662 1.00 87.06 86 PHE A O 1
ATOM 748 N N . TYR A 1 87 ? -6.960 4.744 7.233 1.00 87.81 87 TYR A N 1
ATOM 749 C CA . TYR A 1 87 ? -6.426 5.730 6.296 1.00 87.81 87 TYR A CA 1
ATOM 750 C C . TYR A 1 87 ? -5.061 5.326 5.738 1.00 87.81 87 TYR A C 1
ATOM 752 O O . TYR A 1 87 ? -4.857 5.487 4.542 1.00 87.81 87 TYR A O 1
ATOM 760 N N . ALA A 1 88 ? -4.163 4.757 6.548 1.00 85.25 88 ALA A N 1
ATOM 761 C CA . ALA A 1 88 ? -2.864 4.264 6.088 1.00 85.25 88 ALA A CA 1
ATOM 762 C C . ALA A 1 88 ? -3.011 3.106 5.089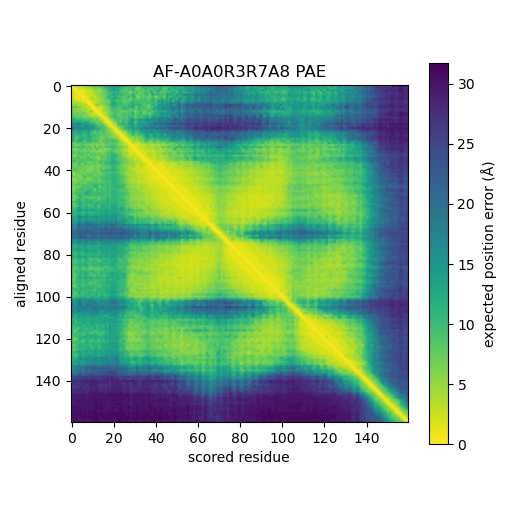 1.00 85.25 88 ALA A C 1
ATOM 764 O O . ALA A 1 88 ? -2.316 3.074 4.078 1.00 85.25 88 ALA A O 1
ATOM 765 N N . GLY A 1 89 ? -3.948 2.183 5.329 1.00 84.81 89 GLY A N 1
ATOM 766 C CA . GLY A 1 89 ? -4.257 1.129 4.360 1.00 84.81 89 GLY A CA 1
ATOM 767 C C . GLY A 1 89 ? -4.950 1.656 3.099 1.00 84.81 89 GLY A C 1
ATOM 768 O O . GLY A 1 89 ? -4.694 1.180 1.997 1.00 84.81 89 GLY A O 1
ATOM 769 N N . SER A 1 90 ? -5.788 2.689 3.223 1.00 88.00 90 SER A N 1
ATOM 770 C CA . SER A 1 90 ? -6.408 3.332 2.056 1.00 88.00 90 SER A CA 1
ATOM 771 C C . SER A 1 90 ? -5.372 4.055 1.193 1.00 88.00 90 SER A C 1
ATOM 773 O O . SER A 1 90 ? -5.386 3.922 -0.029 1.00 88.00 90 SER A O 1
ATOM 775 N N . THR A 1 91 ? -4.447 4.800 1.805 1.00 86.19 91 THR A N 1
ATOM 776 C CA . THR A 1 91 ? -3.373 5.482 1.075 1.00 86.19 91 THR A CA 1
ATOM 777 C C . THR A 1 91 ? -2.406 4.489 0.438 1.00 86.19 91 THR A C 1
ATOM 779 O O . THR A 1 91 ? -2.026 4.707 -0.708 1.00 86.19 91 THR A O 1
ATOM 782 N N . GLU A 1 92 ? -2.076 3.372 1.098 1.00 85.25 92 GLU A N 1
ATOM 783 C CA . GLU A 1 92 ? -1.330 2.259 0.485 1.00 85.25 92 GLU A CA 1
ATOM 784 C C . GLU A 1 92 ? -1.984 1.798 -0.828 1.00 85.25 92 GLU A C 1
ATOM 786 O O . GLU A 1 92 ? -1.309 1.709 -1.856 1.00 85.25 92 GLU A O 1
ATOM 791 N N . LEU A 1 93 ? -3.302 1.564 -0.821 1.00 86.06 93 LEU A N 1
ATOM 792 C CA . LEU A 1 93 ? -4.045 1.147 -2.012 1.00 86.06 93 LEU A CA 1
ATOM 793 C C . LEU A 1 93 ? -3.983 2.185 -3.135 1.00 86.06 93 LEU A C 1
ATOM 795 O O . LEU A 1 93 ? -3.734 1.824 -4.286 1.00 86.06 93 LEU A O 1
ATOM 799 N N . PHE A 1 94 ? -4.158 3.469 -2.813 1.00 85.00 94 PHE A N 1
ATOM 800 C CA . PHE A 1 94 ? -4.018 4.544 -3.798 1.00 85.00 94 PHE A CA 1
ATOM 801 C C . PHE A 1 94 ? -2.611 4.591 -4.400 1.00 85.00 94 PHE A C 1
ATOM 803 O O . PHE A 1 94 ? -2.480 4.727 -5.616 1.00 85.00 94 PHE A O 1
ATOM 810 N N . PHE A 1 95 ? -1.565 4.417 -3.587 1.00 82.19 95 PHE A N 1
ATOM 8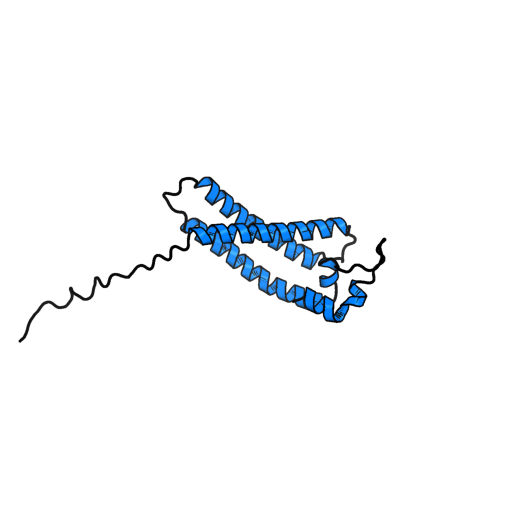11 C CA . PHE A 1 95 ? -0.190 4.360 -4.083 1.00 82.19 95 PHE A CA 1
ATOM 812 C C . PHE A 1 95 ? 0.055 3.126 -4.959 1.00 82.19 95 PHE A C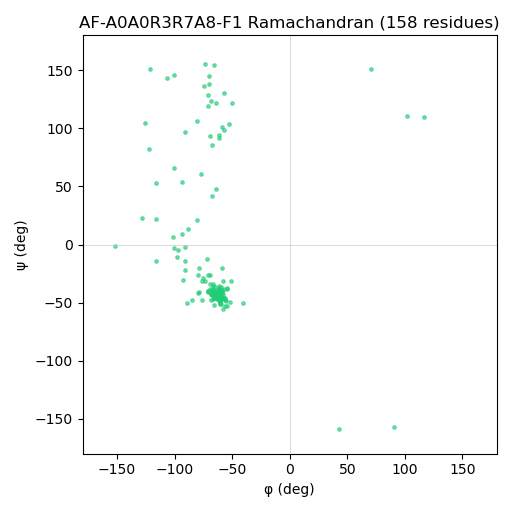 1
ATOM 814 O O . PHE A 1 95 ? 0.622 3.266 -6.038 1.00 82.19 95 PHE A O 1
ATOM 821 N N . MET A 1 96 ? -0.416 1.937 -4.570 1.00 80.38 96 MET A N 1
ATOM 822 C CA . MET A 1 96 ? -0.317 0.715 -5.386 1.00 80.38 96 MET A CA 1
ATOM 823 C C . MET A 1 96 ? -0.990 0.869 -6.757 1.00 80.38 96 MET A C 1
ATOM 825 O O . MET A 1 96 ? -0.433 0.460 -7.781 1.00 80.38 96 MET A O 1
ATOM 829 N N . ILE A 1 97 ? -2.172 1.489 -6.794 1.00 81.50 97 ILE A N 1
ATOM 830 C CA . ILE A 1 97 ? -2.885 1.794 -8.039 1.00 81.50 97 ILE A CA 1
ATOM 831 C C . ILE A 1 97 ? -2.095 2.822 -8.859 1.00 81.50 97 ILE A C 1
ATOM 833 O O . ILE A 1 97 ? -1.867 2.605 -10.048 1.00 81.50 97 ILE A O 1
ATOM 837 N N . GLY A 1 98 ? -1.614 3.896 -8.225 1.00 79.88 98 GLY A N 1
ATOM 838 C CA . GLY A 1 98 ? -0.793 4.925 -8.864 1.00 79.88 98 GLY A CA 1
ATOM 839 C C . GLY A 1 98 ? 0.468 4.354 -9.515 1.00 79.88 98 GLY A C 1
ATOM 840 O O . GLY A 1 98 ? 0.715 4.608 -10.690 1.00 79.88 98 GLY A O 1
ATOM 841 N N . LEU A 1 99 ? 1.212 3.500 -8.805 1.00 77.50 99 LEU A N 1
ATOM 842 C CA . LEU A 1 99 ? 2.396 2.805 -9.326 1.00 77.50 99 LEU A CA 1
ATOM 843 C C . LEU A 1 99 ? 2.054 1.895 -10.519 1.00 77.50 99 LEU A C 1
ATOM 845 O O . LEU A 1 99 ? 2.837 1.792 -11.462 1.00 77.50 99 LEU A O 1
ATOM 849 N N . SER A 1 100 ? 0.877 1.263 -10.499 1.00 78.31 100 SER A N 1
ATOM 850 C CA . SER A 1 100 ? 0.417 0.359 -11.562 1.00 78.31 100 SER A CA 1
ATOM 851 C C . SER A 1 100 ? -0.059 1.091 -12.824 1.00 78.31 100 SER A C 1
ATOM 853 O O . SER A 1 100 ? 0.065 0.549 -13.926 1.00 78.31 100 SER A O 1
ATOM 855 N N . LEU A 1 101 ? -0.610 2.301 -12.672 1.00 76.31 101 LEU A N 1
ATOM 856 C CA . LEU A 1 101 ? -1.124 3.124 -13.771 1.00 76.31 101 LEU A CA 1
ATOM 857 C C . LEU A 1 101 ? -0.052 4.034 -14.374 1.00 76.31 101 LEU A C 1
ATOM 859 O O . LEU A 1 101 ? 0.114 4.047 -15.594 1.00 76.31 101 LEU A O 1
ATOM 863 N N . LEU A 1 102 ? 0.665 4.776 -13.526 1.00 71.88 102 L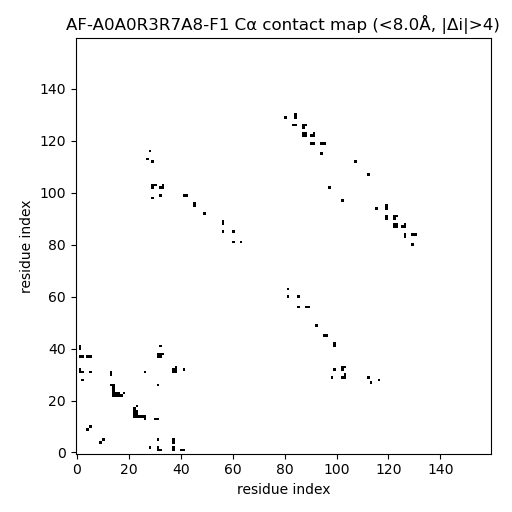EU A N 1
ATOM 864 C CA . LEU A 1 102 ? 1.595 5.818 -13.956 1.00 71.88 102 LEU A CA 1
ATOM 865 C C . LEU A 1 102 ? 2.931 5.227 -14.404 1.00 71.88 102 LEU A C 1
ATOM 867 O O . LEU A 1 102 ? 3.431 5.615 -15.455 1.00 71.88 102 LEU A O 1
ATOM 871 N N . GLY A 1 103 ? 3.474 4.233 -13.689 1.00 62.88 103 GLY A N 1
ATOM 872 C CA . GLY A 1 103 ? 4.764 3.606 -14.017 1.00 62.88 103 GLY A CA 1
ATOM 873 C C . GLY A 1 103 ? 5.859 4.611 -14.428 1.00 62.88 103 GLY A C 1
ATOM 874 O O . GLY A 1 103 ? 5.778 5.802 -14.158 1.00 62.88 103 GLY A O 1
ATOM 875 N N . GLU A 1 104 ? 6.883 4.160 -15.145 1.00 58.41 104 GLU A N 1
ATOM 876 C CA . GLU A 1 104 ? 7.865 5.048 -15.804 1.00 58.41 104 GLU A CA 1
ATOM 877 C C . GLU A 1 104 ? 7.316 5.594 -17.149 1.00 58.41 104 GLU A C 1
ATOM 879 O O . GLU A 1 104 ? 8.077 5.915 -18.055 1.00 58.41 104 GLU A O 1
ATOM 884 N N . ARG A 1 105 ? 5.986 5.603 -17.355 1.00 60.38 105 ARG A N 1
ATOM 885 C CA . ARG A 1 105 ? 5.377 5.966 -18.652 1.00 60.38 105 ARG A CA 1
ATOM 886 C C . ARG A 1 105 ? 5.305 7.469 -18.863 1.00 60.38 105 ARG A C 1
ATOM 888 O O . ARG A 1 105 ? 5.276 7.924 -20.003 1.00 60.38 105 ARG A O 1
ATOM 895 N N . GLU A 1 106 ? 5.249 8.219 -17.774 1.00 56.28 106 GLU A N 1
ATOM 896 C CA . GLU A 1 106 ? 5.263 9.672 -17.799 1.00 56.28 106 GLU A CA 1
ATOM 897 C C . GLU A 1 106 ? 6.672 10.167 -17.466 1.00 56.28 106 GLU A C 1
ATOM 899 O O . GLU A 1 106 ? 7.364 9.559 -16.652 1.00 56.28 106 GLU A O 1
ATOM 904 N N . ASN A 1 107 ? 7.098 11.280 -18.077 1.00 60.69 107 ASN A N 1
ATOM 905 C CA . ASN A 1 107 ? 8.362 11.984 -17.794 1.00 60.69 107 ASN A CA 1
ATOM 906 C C . ASN A 1 107 ? 8.361 12.627 -16.384 1.00 60.69 107 ASN A C 1
ATOM 908 O O . ASN A 1 107 ? 8.767 13.772 -16.190 1.00 60.69 107 ASN A O 1
ATOM 912 N N . ILE A 1 108 ? 7.848 11.910 -15.388 1.00 64.12 108 ILE A N 1
ATOM 913 C CA . ILE A 1 108 ? 7.848 12.303 -13.989 1.00 64.12 108 ILE A CA 1
ATOM 914 C C . ILE A 1 108 ? 9.280 12.114 -13.469 1.00 64.12 108 ILE A C 1
ATOM 916 O O . ILE A 1 108 ? 9.908 11.093 -13.763 1.00 64.12 108 ILE A O 1
ATOM 920 N N . PRO A 1 109 ? 9.824 13.066 -12.691 1.00 66.06 109 PRO A N 1
ATOM 921 C CA . PRO A 1 109 ? 11.165 12.933 -12.142 1.00 66.06 109 PRO A CA 1
ATOM 922 C C . PRO A 1 109 ? 11.291 11.655 -11.304 1.00 66.06 109 PRO A C 1
ATOM 924 O O . PRO A 1 109 ? 10.492 11.423 -10.394 1.00 66.06 109 PRO A O 1
ATOM 927 N N . TYR A 1 110 ? 12.330 10.859 -11.566 1.00 63.69 110 TYR A N 1
ATOM 928 C CA . TYR A 1 110 ? 12.628 9.615 -10.841 1.00 63.69 110 TYR A CA 1
ATOM 929 C C . TYR A 1 110 ? 12.645 9.785 -9.313 1.00 63.69 110 TYR A C 1
ATOM 931 O O . TYR A 1 110 ? 12.285 8.867 -8.580 1.00 63.69 110 TYR A O 1
ATOM 939 N N . GLU A 1 111 ? 13.029 10.967 -8.829 1.00 66.81 111 GLU A N 1
ATOM 940 C CA . GLU A 1 111 ? 13.062 11.305 -7.403 1.00 66.81 111 GLU A CA 1
ATOM 941 C C . GLU A 1 111 ? 11.669 11.312 -6.764 1.00 66.81 111 GLU A C 1
ATOM 943 O O . GLU A 1 111 ? 11.486 10.768 -5.676 1.00 66.81 111 GLU A O 1
ATOM 948 N N . VAL A 1 112 ? 10.667 11.862 -7.458 1.00 69.00 112 VAL A N 1
ATOM 949 C CA . VAL A 1 112 ? 9.276 11.893 -6.977 1.00 69.00 112 VAL A CA 1
ATOM 950 C C . VAL A 1 112 ? 8.748 10.469 -6.850 1.00 69.00 112 VAL A C 1
ATOM 952 O O . VAL A 1 112 ? 8.137 10.112 -5.845 1.00 69.00 112 VAL A O 1
ATOM 955 N N . PHE A 1 113 ? 9.055 9.629 -7.838 1.00 70.50 113 PHE A N 1
ATOM 956 C CA . PHE A 1 113 ? 8.643 8.234 -7.832 1.00 70.50 113 PHE A CA 1
ATOM 957 C C . PHE A 1 113 ? 9.297 7.442 -6.691 1.00 70.50 113 PHE A C 1
ATOM 959 O O . PHE A 1 113 ? 8.611 6.714 -5.974 1.00 70.50 113 PHE A O 1
ATOM 966 N N . ALA A 1 114 ? 10.603 7.622 -6.474 1.00 71.00 114 ALA A N 1
ATOM 967 C CA . ALA A 1 114 ? 11.321 6.980 -5.376 1.00 71.00 114 ALA A CA 1
ATOM 968 C C . ALA A 1 114 ? 10.752 7.387 -4.006 1.00 71.00 114 ALA A C 1
ATOM 970 O O . ALA A 1 114 ? 10.539 6.535 -3.145 1.00 71.00 114 ALA A O 1
ATOM 971 N N . ILE A 1 115 ? 10.432 8.670 -3.810 1.00 75.31 115 ILE A N 1
ATOM 972 C CA . ILE A 1 115 ? 9.795 9.151 -2.576 1.00 75.31 115 ILE A CA 1
ATOM 973 C C . ILE A 1 115 ? 8.435 8.470 -2.364 1.00 75.31 115 ILE A C 1
ATOM 975 O O . ILE A 1 115 ? 8.148 8.016 -1.255 1.00 75.31 115 ILE A O 1
ATOM 979 N N . CYS A 1 116 ? 7.615 8.334 -3.410 1.00 74.38 116 CYS A N 1
ATOM 980 C CA . CYS A 1 116 ? 6.340 7.621 -3.323 1.00 74.38 116 CYS A CA 1
ATOM 981 C C . CYS A 1 116 ? 6.514 6.141 -2.943 1.00 74.38 116 CYS A C 1
ATOM 983 O O . CYS A 1 116 ? 5.759 5.640 -2.109 1.00 74.38 116 CYS A O 1
ATOM 985 N N . GLU A 1 117 ? 7.517 5.451 -3.496 1.00 74.50 117 GLU A N 1
ATOM 986 C CA . GLU A 1 117 ? 7.841 4.066 -3.121 1.00 74.50 117 GLU A CA 1
ATOM 987 C C . GLU A 1 117 ? 8.202 3.956 -1.628 1.00 74.50 117 GLU A C 1
ATOM 989 O O . GLU A 1 117 ? 7.651 3.109 -0.920 1.00 74.50 117 GLU A O 1
ATOM 994 N N . TYR A 1 118 ? 9.068 4.840 -1.119 1.00 79.94 118 TYR A N 1
ATOM 995 C CA . TYR A 1 118 ? 9.455 4.846 0.297 1.00 79.94 118 TYR A CA 1
ATOM 996 C C . TYR A 1 118 ? 8.281 5.144 1.230 1.00 79.94 118 TYR A C 1
ATOM 998 O O . TYR A 1 118 ? 8.132 4.485 2.263 1.00 79.94 118 TYR A O 1
ATOM 1006 N N . ILE A 1 119 ? 7.426 6.103 0.863 1.00 81.44 119 ILE A N 1
ATOM 1007 C CA . ILE A 1 119 ? 6.215 6.429 1.622 1.00 81.44 119 ILE A CA 1
ATOM 1008 C C . ILE A 1 119 ? 5.276 5.220 1.660 1.00 81.44 119 ILE A C 1
ATOM 1010 O O . ILE A 1 119 ? 4.787 4.870 2.733 1.00 81.44 119 ILE A O 1
ATOM 1014 N N . GLY A 1 120 ? 5.068 4.541 0.528 1.00 78.88 120 GLY A N 1
ATOM 1015 C CA . GLY A 1 120 ? 4.245 3.334 0.461 1.00 78.88 120 GLY A CA 1
ATOM 1016 C C . GLY A 1 120 ? 4.750 2.226 1.389 1.00 78.88 120 GLY A C 1
ATOM 1017 O O . GLY A 1 120 ? 3.972 1.658 2.155 1.00 78.88 120 GLY A O 1
ATOM 1018 N N . VAL A 1 121 ? 6.062 1.962 1.391 1.00 80.69 121 VAL A N 1
ATOM 1019 C CA . VAL A 1 121 ? 6.680 0.972 2.292 1.00 80.69 121 VAL A CA 1
ATOM 1020 C C . VAL A 1 121 ? 6.505 1.368 3.758 1.00 80.69 121 VAL A C 1
ATOM 1022 O O . VAL A 1 121 ? 6.106 0.537 4.576 1.00 80.69 121 VAL A O 1
ATOM 1025 N N . PHE A 1 122 ? 6.762 2.632 4.099 1.00 82.00 122 PHE A N 1
ATOM 1026 C CA . PHE A 1 122 ? 6.601 3.132 5.462 1.00 82.00 122 PHE A CA 1
ATOM 1027 C C . PHE A 1 122 ? 5.157 2.987 5.959 1.00 82.00 122 PHE A C 1
ATOM 1029 O O . PHE A 1 122 ? 4.933 2.486 7.062 1.00 82.00 122 PHE A O 1
ATOM 1036 N N . LEU A 1 123 ? 4.176 3.371 5.137 1.00 78.56 123 LEU A N 1
ATOM 1037 C CA . LEU A 1 123 ? 2.753 3.245 5.455 1.00 78.56 123 LEU A CA 1
ATOM 1038 C C . LEU A 1 123 ? 2.344 1.787 5.662 1.00 78.56 123 LEU A C 1
ATOM 1040 O O . LEU A 1 123 ? 1.574 1.497 6.575 1.00 78.56 123 LEU A O 1
ATOM 1044 N N . ASN A 1 124 ? 2.900 0.864 4.877 1.00 79.25 124 ASN A N 1
ATOM 1045 C CA . ASN A 1 124 ? 2.622 -0.560 5.024 1.00 79.25 124 ASN A CA 1
ATOM 1046 C C . ASN A 1 124 ? 3.192 -1.126 6.338 1.00 79.25 124 ASN A C 1
ATOM 1048 O O . ASN A 1 124 ? 2.514 -1.847 7.071 1.00 79.25 124 ASN A O 1
ATOM 1052 N N . ILE A 1 125 ? 4.416 -0.732 6.705 1.00 82.44 125 ILE A N 1
ATOM 1053 C CA . ILE A 1 125 ? 5.014 -1.089 8.002 1.00 82.44 125 ILE A CA 1
ATOM 1054 C C . ILE A 1 125 ? 4.185 -0.509 9.153 1.00 82.44 125 ILE A C 1
ATOM 1056 O O . ILE A 1 125 ? 3.882 -1.223 10.109 1.00 82.44 125 ILE A O 1
ATOM 1060 N N . ALA A 1 126 ? 3.786 0.763 9.059 1.00 77.56 126 ALA A N 1
ATOM 1061 C CA . ALA A 1 126 ? 2.947 1.415 10.059 1.00 77.56 126 ALA A CA 1
ATOM 1062 C C . ALA A 1 126 ? 1.596 0.699 10.209 1.00 77.56 126 ALA A C 1
ATOM 1064 O O . ALA A 1 126 ? 1.183 0.398 11.328 1.00 77.56 126 ALA A O 1
ATOM 1065 N N . TYR A 1 127 ? 0.955 0.345 9.093 1.00 75.31 127 TYR A N 1
ATOM 1066 C CA . TYR A 1 127 ? -0.277 -0.438 9.060 1.00 75.31 127 TYR A CA 1
ATOM 1067 C C . TYR A 1 127 ? -0.124 -1.780 9.790 1.00 75.31 127 TYR A C 1
ATOM 1069 O O . TYR A 1 127 ? -0.896 -2.085 10.704 1.00 75.31 127 TYR A O 1
ATOM 1077 N N . HIS A 1 128 ? 0.892 -2.571 9.430 1.00 76.69 128 HIS A N 1
ATOM 1078 C CA . HIS A 1 128 ? 1.124 -3.881 10.037 1.00 76.69 128 HIS A CA 1
ATOM 1079 C C . HIS A 1 128 ? 1.514 -3.768 11.513 1.00 76.69 128 HIS A C 1
ATOM 1081 O O . HIS A 1 128 ? 1.096 -4.599 12.320 1.00 76.69 128 HIS A O 1
ATOM 1087 N N . GLY A 1 129 ? 2.243 -2.715 11.888 1.00 78.19 129 GLY A N 1
ATOM 1088 C CA . GLY A 1 129 ? 2.521 -2.375 13.279 1.00 78.19 129 GLY A CA 1
ATOM 1089 C C . GLY A 1 129 ? 1.234 -2.119 14.063 1.00 78.19 129 GLY A C 1
ATOM 1090 O O . GLY A 1 129 ? 1.010 -2.755 15.092 1.00 78.19 129 GLY A O 1
ATOM 1091 N N . CYS A 1 130 ? 0.350 -1.256 13.557 1.00 71.94 130 CYS A N 1
ATOM 1092 C CA . CYS A 1 130 ? -0.950 -0.980 14.173 1.00 71.94 130 CYS A CA 1
ATOM 1093 C C . CYS A 1 130 ? -1.805 -2.248 14.312 1.00 71.94 130 CYS A C 1
ATOM 1095 O O . CYS A 1 130 ? -2.351 -2.496 15.387 1.00 71.94 130 CYS A O 1
ATOM 1097 N N . ALA A 1 131 ? -1.875 -3.076 13.267 1.00 68.94 131 ALA A N 1
ATOM 1098 C CA . ALA A 1 131 ? -2.616 -4.335 13.292 1.00 68.94 131 ALA A CA 1
ATOM 1099 C C . ALA A 1 131 ? -2.053 -5.321 14.332 1.00 68.94 131 ALA A C 1
ATOM 1101 O O . ALA A 1 131 ? -2.809 -5.923 15.095 1.00 68.94 131 ALA A O 1
ATOM 1102 N N . PHE A 1 132 ? -0.726 -5.461 14.405 1.00 71.62 132 PHE A N 1
ATOM 1103 C CA . PHE A 1 132 ? -0.064 -6.337 15.371 1.00 71.62 132 PHE A CA 1
ATOM 1104 C C . PHE A 1 132 ? -0.320 -5.893 16.813 1.00 71.62 132 PHE A C 1
ATOM 1106 O O . PHE A 1 132 ? -0.684 -6.715 17.658 1.00 71.62 132 PHE A O 1
ATOM 1113 N N . TYR A 1 133 ? -0.175 -4.594 17.095 1.00 66.44 133 TYR A N 1
ATOM 1114 C CA . TYR A 1 133 ? -0.471 -4.048 18.416 1.00 66.44 133 TYR A CA 1
ATOM 1115 C C . TYR A 1 133 ? -1.950 -4.221 18.787 1.00 66.44 133 TYR A C 1
ATOM 1117 O O . TYR A 1 133 ? -2.234 -4.582 19.926 1.00 66.44 133 TYR A O 1
ATOM 1125 N N . ASP A 1 134 ? -2.892 -4.044 17.855 1.00 63.16 134 ASP A N 1
ATOM 1126 C CA . ASP A 1 134 ? -4.323 -4.218 18.145 1.00 63.16 134 ASP A CA 1
ATOM 1127 C C . ASP A 1 134 ? -4.692 -5.686 18.433 1.00 63.16 134 ASP A C 1
ATOM 1129 O O . ASP A 1 134 ? -5.396 -5.977 19.405 1.00 63.16 134 ASP A O 1
ATOM 1133 N N . ILE A 1 135 ? -4.152 -6.632 17.654 1.00 65.00 135 ILE A N 1
ATOM 1134 C CA . ILE A 1 135 ? -4.396 -8.069 17.845 1.00 65.00 135 ILE A CA 1
ATOM 1135 C C . ILE A 1 135 ? -3.781 -8.546 19.169 1.00 65.00 135 ILE A C 1
ATOM 1137 O O . ILE A 1 135 ? -4.464 -9.205 19.955 1.00 65.00 135 ILE A O 1
ATOM 1141 N N . ARG A 1 136 ? -2.526 -8.179 19.472 1.00 60.91 136 ARG A N 1
ATOM 1142 C CA . ARG A 1 136 ? -1.779 -8.688 20.641 1.00 60.91 136 ARG A CA 1
ATOM 1143 C C . ARG A 1 136 ? -2.510 -8.492 21.971 1.00 60.91 136 ARG A C 1
ATOM 1145 O O . ARG A 1 136 ? -2.447 -9.368 22.827 1.00 60.91 136 ARG A O 1
ATOM 1152 N N . TYR A 1 137 ? -3.208 -7.373 22.149 1.00 54.12 137 TYR A N 1
ATOM 1153 C CA . TYR A 1 137 ? -3.910 -7.071 23.403 1.00 54.12 137 TYR A CA 1
ATOM 1154 C C . TYR A 1 137 ? -5.368 -7.562 23.439 1.00 54.12 137 TYR A C 1
ATOM 1156 O O . TYR A 1 137 ? -6.028 -7.406 24.466 1.00 54.12 137 TYR A O 1
ATOM 1164 N N . LYS A 1 138 ? -5.883 -8.155 22.351 1.00 54.94 138 LYS A N 1
ATOM 1165 C CA . LYS A 1 138 ? -7.281 -8.613 22.240 1.00 54.94 138 LYS A CA 1
ATOM 1166 C C . LYS A 1 138 ? -7.460 -10.118 22.070 1.00 54.94 138 LYS A C 1
ATOM 1168 O O . LYS A 1 138 ? -8.574 -10.596 22.276 1.00 54.94 138 LYS A O 1
ATOM 1173 N N . VAL A 1 139 ? -6.410 -10.881 21.754 1.00 49.78 139 VAL A N 1
ATOM 1174 C CA . VAL A 1 139 ? -6.466 -12.356 21.756 1.00 49.78 139 VAL A CA 1
ATOM 1175 C C . VAL A 1 139 ? -6.395 -12.898 23.192 1.00 49.78 139 VAL A C 1
ATOM 1177 O O . VAL A 1 139 ? -5.501 -13.647 23.559 1.00 49.78 139 VAL A O 1
ATOM 1180 N N . ILE A 1 140 ? -7.366 -12.533 24.026 1.00 51.41 140 ILE A N 1
ATOM 1181 C CA . ILE A 1 140 ? -7.860 -13.467 25.034 1.00 51.41 140 ILE A CA 1
ATOM 1182 C C . ILE A 1 140 ? -8.998 -14.172 24.311 1.00 51.41 140 ILE A C 1
ATOM 1184 O O . ILE A 1 140 ? -10.090 -13.620 24.176 1.00 51.41 140 ILE A O 1
ATOM 1188 N N . PHE A 1 141 ? -8.723 -15.353 23.750 1.00 43.38 141 PHE A N 1
ATOM 1189 C CA . PHE A 1 141 ? -9.788 -16.248 23.314 1.00 43.38 141 PHE A CA 1
ATOM 1190 C C . PHE A 1 141 ? -10.651 -16.514 24.548 1.00 43.38 141 PHE A C 1
ATOM 1192 O O . PHE A 1 141 ? -10.305 -17.333 25.395 1.00 43.38 141 PHE A O 1
ATOM 1199 N N . SER A 1 142 ? -11.766 -15.794 24.679 1.00 46.69 142 SER A N 1
ATOM 1200 C CA . SER A 1 142 ? -12.856 -16.231 25.536 1.00 46.69 142 SER A CA 1
ATOM 1201 C C . SER A 1 142 ? -13.412 -17.477 24.863 1.00 46.69 142 SER A C 1
ATOM 1203 O O . SER A 1 142 ? -14.325 -17.420 24.042 1.00 46.69 142 SER A O 1
ATOM 1205 N N . VAL A 1 143 ? -12.791 -18.617 25.161 1.00 47.97 143 VAL A N 1
ATOM 1206 C CA . VAL A 1 143 ? -13.466 -19.899 25.078 1.00 47.97 143 VAL A CA 1
ATOM 1207 C C . VAL A 1 143 ? -14.591 -19.768 26.094 1.00 47.97 143 VAL A C 1
ATOM 1209 O O . VAL A 1 143 ? -14.393 -19.976 27.289 1.00 47.97 143 VAL A O 1
ATOM 1212 N N . ARG A 1 144 ? -15.771 -19.321 25.649 1.00 42.66 144 ARG A N 1
ATOM 1213 C CA . ARG A 1 144 ? -16.992 -19.653 26.373 1.00 42.66 144 ARG A CA 1
ATOM 1214 C C . ARG A 1 144 ? -17.018 -21.173 26.352 1.00 42.66 144 ARG A C 1
ATOM 1216 O O . ARG A 1 144 ? -17.357 -21.764 25.331 1.00 42.66 144 ARG A O 1
ATOM 1223 N N . LEU A 1 145 ? -16.619 -21.797 27.459 1.00 49.19 145 LEU A N 1
ATOM 1224 C CA . LEU A 1 145 ? -17.206 -23.071 27.826 1.00 49.19 145 LEU A CA 1
ATOM 1225 C C . LEU A 1 145 ? -18.706 -22.791 27.799 1.00 49.19 145 LEU A C 1
ATOM 1227 O O . LEU A 1 145 ? -19.214 -22.029 28.621 1.00 49.19 145 LEU A O 1
ATOM 1231 N N . VAL A 1 146 ? -19.372 -23.264 26.745 1.00 52.06 146 VAL A N 1
ATOM 1232 C CA . VAL A 1 146 ? -20.822 -23.389 26.740 1.00 52.06 146 VAL A CA 1
ATOM 1233 C C . VAL A 1 146 ? -21.072 -24.363 27.869 1.00 52.06 146 VAL A C 1
ATOM 1235 O O . VAL A 1 146 ? -20.879 -25.566 27.718 1.00 52.06 146 VAL A O 1
ATOM 1238 N N . GLU A 1 147 ? -21.332 -23.800 29.043 1.00 50.72 147 GLU A N 1
ATOM 1239 C CA . GLU A 1 147 ? -21.724 -24.544 30.215 1.00 50.72 147 GLU A CA 1
ATOM 1240 C C . GLU A 1 147 ? -22.866 -25.441 29.751 1.00 50.72 147 GLU A C 1
ATOM 1242 O O . GLU A 1 147 ? -23.845 -24.972 29.162 1.00 50.72 147 GLU A O 1
ATOM 1247 N N . THR A 1 148 ? -22.680 -26.746 29.919 1.00 50.12 148 THR A N 1
ATOM 1248 C CA . THR A 1 148 ? -23.647 -27.823 29.697 1.00 50.12 148 THR A CA 1
ATOM 1249 C C . THR A 1 148 ? -24.830 -27.687 30.661 1.00 50.12 148 THR A C 1
ATOM 1251 O O . THR A 1 148 ? -25.241 -28.633 31.321 1.00 50.12 148 THR A O 1
ATOM 1254 N N . ALA A 1 149 ? -25.388 -26.491 30.766 1.00 48.75 149 ALA A N 1
ATOM 1255 C CA . ALA A 1 149 ? -26.508 -26.128 31.597 1.00 48.75 149 ALA A CA 1
ATOM 1256 C C . ALA A 1 149 ? -27.793 -26.235 30.774 1.00 48.75 149 ALA A C 1
ATOM 1258 O O . ALA A 1 149 ? -28.508 -25.255 30.678 1.00 48.75 149 ALA A O 1
ATOM 1259 N N . GLN A 1 150 ? -28.062 -27.384 30.133 1.00 45.47 150 GLN A N 1
ATOM 1260 C CA . GLN A 1 150 ? -29.411 -27.713 29.622 1.00 45.47 150 GLN A CA 1
ATOM 1261 C C . GLN A 1 150 ? -29.745 -29.218 29.539 1.00 45.47 150 GLN A C 1
ATOM 1263 O O . GLN A 1 150 ? -30.877 -29.547 29.206 1.00 45.47 150 GLN A O 1
ATOM 1268 N N . PHE A 1 151 ? -28.847 -30.154 29.886 1.00 46.28 151 PHE A N 1
ATOM 1269 C CA . PHE A 1 151 ? -29.172 -31.595 29.797 1.00 46.28 151 PHE A CA 1
ATOM 1270 C C . PHE A 1 151 ? -29.640 -32.264 31.103 1.00 46.28 151 PHE A C 1
ATOM 1272 O O . PHE A 1 151 ? -30.052 -33.419 31.061 1.00 46.28 151 PHE A O 1
ATOM 1279 N N . SER A 1 152 ? -29.638 -31.570 32.248 1.00 45.78 152 SER A N 1
ATOM 1280 C CA . SER A 1 152 ? -30.037 -32.168 33.540 1.00 45.78 152 SER A CA 1
ATOM 1281 C C . SER A 1 152 ? -31.485 -31.886 33.969 1.00 45.78 152 SER A C 1
ATOM 1283 O O . SER A 1 152 ? -31.948 -32.496 34.928 1.00 45.78 152 SER A O 1
ATOM 1285 N N . GLU A 1 153 ? -32.209 -30.986 33.301 1.00 46.44 153 GLU A N 1
ATOM 1286 C CA . GLU A 1 153 ? -33.557 -30.569 33.740 1.00 46.44 153 GLU A CA 1
ATOM 1287 C C . GLU A 1 153 ? -34.707 -31.240 32.968 1.00 46.44 153 GLU A C 1
ATOM 1289 O O . GLU A 1 153 ? -35.868 -31.043 33.311 1.00 46.44 153 GLU A O 1
ATOM 1294 N N . TYR A 1 154 ? -34.413 -32.068 31.953 1.00 42.66 154 TYR A N 1
ATOM 1295 C CA . TYR A 1 154 ? -35.440 -32.640 31.065 1.00 42.66 154 TYR A CA 1
ATOM 1296 C C . TYR A 1 154 ? -35.841 -34.100 31.359 1.00 42.66 154 TYR A C 1
ATOM 1298 O O . TYR A 1 154 ? -36.638 -34.668 30.621 1.00 42.66 154 TYR A O 1
ATOM 1306 N N . TYR A 1 155 ? -35.362 -34.717 32.444 1.00 46.09 155 TYR A N 1
ATOM 1307 C CA . TYR A 1 155 ? -35.857 -36.038 32.868 1.00 46.09 155 TYR A CA 1
ATOM 1308 C C . TYR A 1 155 ? -36.409 -36.020 34.297 1.00 46.09 155 TYR A C 1
ATOM 1310 O O . TYR A 1 155 ? -35.728 -36.433 35.238 1.00 46.09 155 TYR A O 1
ATOM 1318 N N . PRO A 1 156 ? -37.668 -35.587 34.490 1.00 40.59 156 PRO A N 1
ATOM 1319 C CA . PRO A 1 156 ? -38.391 -35.878 35.709 1.00 40.59 156 PRO A CA 1
ATOM 1320 C C . PRO A 1 156 ? -38.957 -37.307 35.626 1.00 40.59 156 PRO A C 1
ATOM 1322 O O . PRO A 1 156 ? -39.951 -37.551 34.952 1.00 40.59 156 PRO A O 1
ATOM 1325 N N . GLY A 1 157 ? -38.358 -38.247 36.364 1.00 41.97 157 GLY A N 1
ATOM 1326 C CA . GLY A 1 157 ? -39.093 -39.399 36.904 1.00 41.97 157 GLY A CA 1
ATOM 1327 C C . GLY A 1 157 ? -38.715 -40.813 36.433 1.00 41.97 157 GLY A C 1
ATOM 1328 O O . GLY A 1 157 ? -39.118 -41.234 35.360 1.00 41.97 157 GLY A O 1
ATOM 1329 N N . ARG A 1 158 ? -38.113 -41.554 37.384 1.00 44.56 158 ARG A N 1
ATOM 1330 C CA . ARG A 1 158 ? -38.568 -42.841 37.979 1.00 44.56 158 ARG A CA 1
ATOM 1331 C C . ARG A 1 158 ? -38.532 -44.132 37.123 1.00 44.56 158 ARG A C 1
ATOM 1333 O O . ARG A 1 158 ? -38.850 -44.097 35.945 1.00 44.56 158 ARG A O 1
ATOM 1340 N N . ILE A 1 159 ? -38.356 -45.264 37.844 1.00 40.28 159 ILE A N 1
ATOM 1341 C CA . ILE A 1 159 ? -38.595 -46.701 37.508 1.00 40.28 159 ILE A CA 1
ATOM 1342 C C . ILE A 1 159 ? -37.254 -47.406 37.161 1.00 40.28 159 ILE A C 1
ATOM 1344 O O . ILE A 1 159 ? -36.667 -47.057 36.148 1.00 40.28 159 ILE A O 1
ATOM 1348 N N . ILE A 1 160 ? -36.641 -48.339 37.919 1.00 41.50 160 ILE A N 1
ATOM 1349 C CA . ILE A 1 160 ? -36.964 -49.256 39.047 1.00 41.50 160 ILE A CA 1
ATOM 1350 C C . ILE A 1 160 ? -35.724 -49.341 39.947 1.00 41.50 160 ILE A C 1
ATOM 1352 O O . ILE A 1 160 ? -34.611 -49.343 39.375 1.00 41.50 160 ILE A O 1
#

Organism: NCBI:txid42155

Secondary structure (DSSP, 8-state):
-HHHHHHHHSHHHHH-S--TTS--SS--HHHHHHSHHHHHHHHHHHHHHHHHHHHHHHHHHHHHHHT--TT-TTHHHHHHHHHHHHHHHHHHHHHHHHHHHHGGGS---HHHHHHHHHHHHHHHHHHHHHHHHHHHTT----------TTSSSS------

InterPro d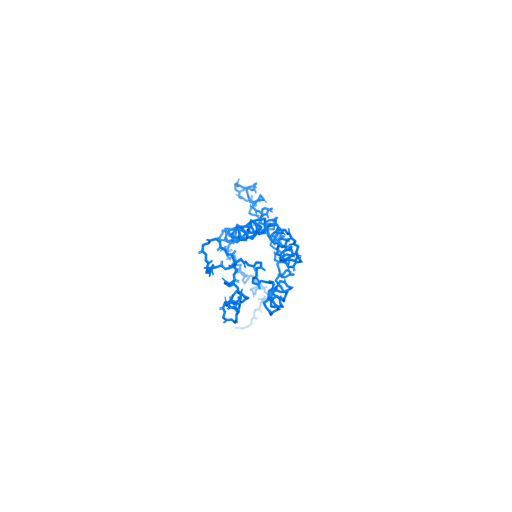omains:
  IPR019402 CWH43-like, N-terminal domain [PF10277] (2-107)
  IPR039545 Post-GPI attachment to proteins factor 2 [PTHR12892] (2-110)

Sequence (160 aa):
ATITTALIFHSEQIRNYNWQCGRARLPSLSRIINLPVERLLWQFLVLVHTPARIVELFTGFYRYGRLMNVNYRQKRFYEFARYIYFYAGSTELFFMIGLSLLGERENIPYEVFAICEYIGVFLNIAYHGCAFYDIRYKVIFSVRLVETAQFSEYYPGRII

Solvent-accessible surface area (backbone atoms only — not comparable to full-atom values): 9653 Å² total; per-residue (Å²): 108,53,68,58,52,39,58,72,77,42,42,68,74,64,26,67,58,98,44,101,86,50,71,53,91,74,68,60,69,55,61,52,49,62,37,76,68,34,26,54,53,43,52,52,50,47,63,58,45,53,60,55,47,52,52,47,46,52,54,46,54,56,49,56,63,71,67,58,64,90,85,54,92,58,57,69,59,55,55,50,51,51,49,49,37,47,52,34,51,49,52,36,51,54,47,57,50,46,55,71,72,47,50,77,77,50,98,65,60,68,65,62,53,51,51,52,53,53,51,40,54,50,35,49,52,50,31,53,49,51,51,50,59,57,48,70,80,59,73,68,79,77,74,71,73,76,69,82,82,73,78,82,80,80,73,89,77,88,90,134